Protein AF-A0A1X2L9R2-F1 (afdb_monomer_lite)

Structure (mmCIF, N/CA/C/O backbone):
data_AF-A0A1X2L9R2-F1
#
_entry.id   AF-A0A1X2L9R2-F1
#
loop_
_atom_site.group_PDB
_atom_site.id
_atom_site.type_symbol
_atom_site.label_atom_id
_atom_site.label_alt_id
_atom_site.label_comp_id
_atom_site.label_asym_id
_atom_site.label_entity_id
_atom_site.label_seq_id
_atom_site.pdbx_PDB_ins_code
_atom_site.Cartn_x
_atom_site.Cartn_y
_atom_site.Cartn_z
_atom_site.occupancy
_atom_site.B_iso_or_equiv
_atom_site.auth_seq_id
_atom_site.auth_comp_id
_atom_site.auth_asym_id
_atom_site.auth_atom_id
_atom_site.pdbx_PDB_model_num
ATOM 1 N N . MET A 1 1 ? 1.296 -9.312 -9.928 1.00 63.31 1 MET A N 1
ATOM 2 C CA . MET A 1 1 ? 1.492 -9.042 -8.485 1.00 63.31 1 MET A CA 1
ATOM 3 C C . MET A 1 1 ? 0.396 -8.136 -7.922 1.00 63.31 1 MET A C 1
ATOM 5 O O . MET A 1 1 ? -0.076 -8.382 -6.820 1.00 63.31 1 MET A O 1
ATOM 9 N N . GLU A 1 2 ? -0.059 -7.150 -8.690 1.00 65.00 2 GLU A N 1
ATOM 10 C CA . GLU A 1 2 ? -1.150 -6.216 -8.406 1.00 65.00 2 GLU A CA 1
ATOM 11 C C . GLU A 1 2 ? -2.439 -6.898 -7.939 1.00 65.00 2 GLU A C 1
ATOM 13 O O . GLU A 1 2 ? -2.996 -6.526 -6.910 1.00 65.00 2 GLU A O 1
ATOM 18 N N . ARG A 1 3 ? -2.879 -7.947 -8.639 1.00 67.88 3 ARG A N 1
ATOM 19 C CA . ARG A 1 3 ? -4.143 -8.632 -8.336 1.00 67.88 3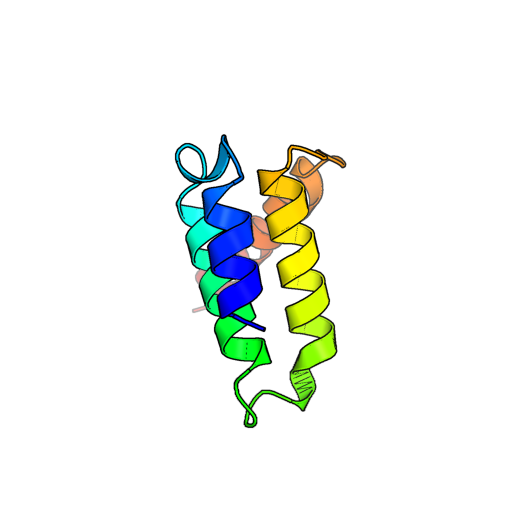 ARG A CA 1
ATOM 20 C C . ARG A 1 3 ? -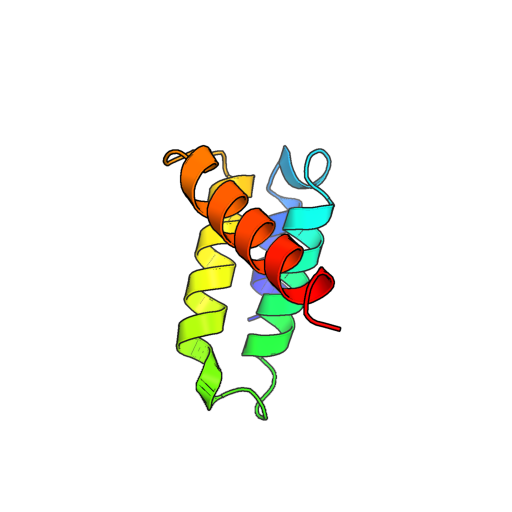4.178 -9.250 -6.931 1.00 67.88 3 ARG A C 1
ATOM 22 O O . ARG A 1 3 ? -5.131 -9.020 -6.200 1.00 67.88 3 ARG A O 1
ATOM 29 N N . ALA A 1 4 ? -3.083 -9.8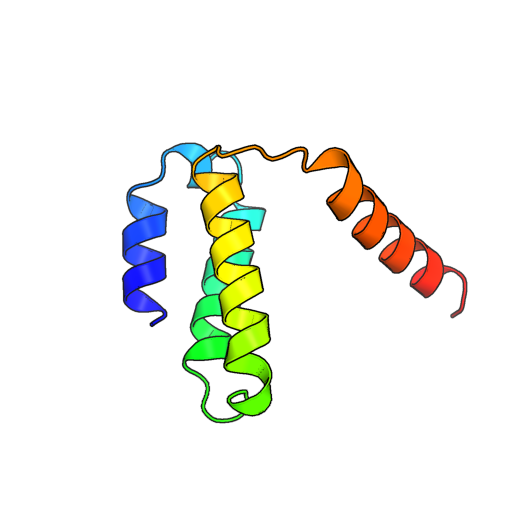88 -6.514 1.00 72.06 4 ALA A N 1
ATOM 30 C CA . ALA A 1 4 ? -2.945 -10.452 -5.170 1.00 72.06 4 ALA A CA 1
ATOM 31 C C . ALA A 1 4 ? -2.931 -9.371 -4.071 1.00 72.06 4 ALA A C 1
ATOM 33 O O . ALA A 1 4 ? -3.416 -9.597 -2.967 1.00 72.06 4 ALA A O 1
ATOM 34 N N . VAL A 1 5 ? -2.396 -8.180 -4.368 1.00 72.62 5 VAL A N 1
ATOM 35 C CA . VAL A 1 5 ? -2.428 -7.037 -3.439 1.00 72.62 5 VAL A CA 1
ATOM 36 C C . VAL A 1 5 ? -3.840 -6.478 -3.321 1.00 72.62 5 VAL A C 1
ATOM 38 O O . VAL A 1 5 ? -4.254 -6.126 -2.223 1.00 72.62 5 VAL A O 1
ATOM 41 N N . ILE A 1 6 ? -4.588 -6.400 -4.422 1.00 73.62 6 ILE A N 1
ATOM 42 C CA . ILE A 1 6 ? -5.987 -5.957 -4.402 1.00 73.62 6 ILE A CA 1
ATOM 43 C C . ILE A 1 6 ? -6.827 -6.910 -3.546 1.00 73.62 6 ILE A C 1
ATOM 45 O O . ILE A 1 6 ? -7.488 -6.437 -2.625 1.00 73.62 6 ILE A O 1
ATOM 49 N N . GLU A 1 7 ? -6.717 -8.221 -3.773 1.00 76.12 7 GLU A N 1
ATOM 50 C CA . GLU A 1 7 ? -7.417 -9.245 -2.982 1.00 76.12 7 GLU A CA 1
ATOM 51 C C . GLU A 1 7 ? -7.047 -9.156 -1.493 1.00 76.12 7 GLU A C 1
ATOM 53 O O . GLU A 1 7 ? -7.912 -9.187 -0.620 1.00 76.12 7 GLU A O 1
ATOM 58 N N . GLU A 1 8 ? -5.765 -8.960 -1.170 1.00 74.31 8 GLU A N 1
ATOM 59 C CA . GLU A 1 8 ? -5.336 -8.797 0.220 1.00 74.31 8 GLU A CA 1
ATOM 60 C C . GLU A 1 8 ? -5.924 -7.531 0.865 1.00 74.31 8 GLU A C 1
ATOM 62 O O . GLU A 1 8 ? -6.390 -7.578 2.004 1.00 74.31 8 GLU A O 1
ATOM 67 N N . LEU A 1 9 ? -5.967 -6.407 0.145 1.00 75.31 9 LEU A N 1
ATOM 68 C CA . LEU A 1 9 ? -6.554 -5.158 0.638 1.00 75.31 9 LEU A CA 1
ATOM 69 C C . LEU A 1 9 ? -8.060 -5.282 0.908 1.00 75.31 9 LEU A C 1
ATOM 71 O O . LEU A 1 9 ? -8.550 -4.641 1.839 1.00 75.31 9 LEU A O 1
ATOM 75 N N . GLU A 1 10 ? -8.785 -6.098 0.143 1.00 77.88 10 GLU A N 1
ATOM 76 C CA . GLU A 1 10 ? -10.210 -6.372 0.375 1.00 77.88 10 GLU A CA 1
ATOM 77 C C . GLU A 1 10 ? -10.452 -7.139 1.684 1.00 77.88 10 GLU A C 1
ATOM 79 O O . GLU A 1 10 ? -11.467 -6.928 2.345 1.00 77.88 10 GLU A O 1
ATOM 84 N N . THR A 1 11 ? -9.495 -7.967 2.114 1.00 76.94 11 THR A N 1
ATOM 85 C CA . THR A 1 11 ? -9.588 -8.713 3.385 1.00 76.94 11 THR A CA 1
ATOM 86 C C . THR A 1 11 ? -9.184 -7.902 4.619 1.00 76.94 11 THR A C 1
ATOM 88 O O . THR A 1 11 ? -9.426 -8.331 5.750 1.00 76.94 11 THR A O 1
ATOM 91 N N . LEU A 1 12 ? -8.557 -6.734 4.440 1.00 74.50 12 LEU A N 1
ATOM 92 C CA . LEU A 1 12 ? -8.039 -5.937 5.549 1.00 74.50 12 LEU A CA 1
ATOM 93 C C . LEU A 1 12 ? -9.111 -4.955 6.068 1.00 74.50 12 LEU A C 1
ATOM 95 O O . LEU A 1 12 ? -9.600 -4.106 5.328 1.00 74.50 12 LEU A O 1
ATOM 99 N N . PRO A 1 13 ? -9.464 -4.988 7.367 1.00 66.62 13 PRO A N 1
ATOM 100 C CA . PRO A 1 13 ? -10.549 -4.156 7.904 1.00 66.62 13 PRO A CA 1
ATOM 101 C C . PRO A 1 13 ? -10.198 -2.659 7.920 1.00 66.62 13 PRO A C 1
ATOM 103 O O . PRO A 1 13 ? -11.063 -1.796 7.809 1.00 66.62 13 PRO A O 1
ATOM 106 N N . LYS A 1 14 ? -8.902 -2.344 8.002 1.00 68.19 14 LYS A N 1
ATOM 107 C CA . LYS A 1 14 ? -8.368 -0.977 8.064 1.00 68.19 14 LYS A CA 1
ATOM 108 C C . LYS A 1 14 ? -8.253 -0.295 6.706 1.00 68.19 14 LYS A C 1
ATOM 110 O O . LYS A 1 14 ? -7.896 0.877 6.639 1.00 68.19 14 LYS A O 1
ATOM 115 N N . THR A 1 15 ? -8.546 -0.999 5.620 1.00 71.62 15 THR A N 1
ATOM 116 C CA . THR A 1 15 ? -8.473 -0.450 4.261 1.00 71.62 15 THR A CA 1
ATOM 117 C C . THR A 1 15 ? -9.463 0.699 4.073 1.00 71.62 15 THR A C 1
ATOM 119 O O . THR A 1 15 ? -9.148 1.667 3.384 1.00 71.62 15 THR A O 1
ATOM 122 N N . VAL A 1 16 ? -10.618 0.629 4.746 1.00 71.94 16 VAL A N 1
ATOM 123 C CA . VAL A 1 16 ? -11.642 1.685 4.747 1.00 71.94 16 VAL A CA 1
ATOM 124 C C . VAL A 1 16 ? -11.198 2.884 5.593 1.00 71.94 16 VAL A C 1
ATOM 126 O O . VAL A 1 16 ? -11.332 4.026 5.164 1.00 71.94 16 VAL A O 1
ATOM 129 N N . GLU A 1 17 ? -10.600 2.636 6.762 1.00 74.06 17 GLU A N 1
ATOM 130 C CA . GLU A 1 17 ? -10.109 3.688 7.668 1.00 74.06 17 GLU A CA 1
ATOM 131 C C . GLU A 1 17 ? -8.870 4.416 7.119 1.00 74.06 17 GLU A C 1
ATOM 133 O O . GLU A 1 17 ? -8.678 5.607 7.354 1.00 74.06 17 GLU A O 1
ATOM 138 N N . PHE A 1 18 ? -8.027 3.712 6.359 1.00 81.38 18 PHE A N 1
ATOM 139 C CA . PHE A 1 18 ? -6.777 4.226 5.802 1.00 81.38 18 PHE A CA 1
ATOM 140 C C . PHE A 1 18 ? -6.765 4.139 4.272 1.00 81.38 18 PHE A C 1
ATOM 142 O O . PHE A 1 18 ? -5.804 3.652 3.667 1.00 81.38 18 PHE A O 1
ATOM 149 N N . ALA A 1 19 ? -7.812 4.666 3.633 1.00 76.81 19 ALA A N 1
ATOM 150 C CA . ALA A 1 19 ? -7.979 4.640 2.178 1.00 76.81 19 ALA A CA 1
ATOM 151 C C . ALA A 1 19 ? -6.759 5.186 1.402 1.00 76.81 19 ALA A C 1
ATOM 153 O O . ALA A 1 19 ? -6.412 4.662 0.345 1.00 76.81 19 ALA A O 1
ATOM 154 N N . GLY A 1 20 ? -6.047 6.182 1.948 1.00 81.31 20 GLY A N 1
ATOM 155 C CA . GLY A 1 20 ? -4.815 6.711 1.345 1.00 81.31 20 GLY A CA 1
ATOM 156 C C . GLY A 1 20 ? -3.647 5.714 1.330 1.00 81.31 20 GLY A C 1
ATOM 157 O O . GLY A 1 20 ? -2.908 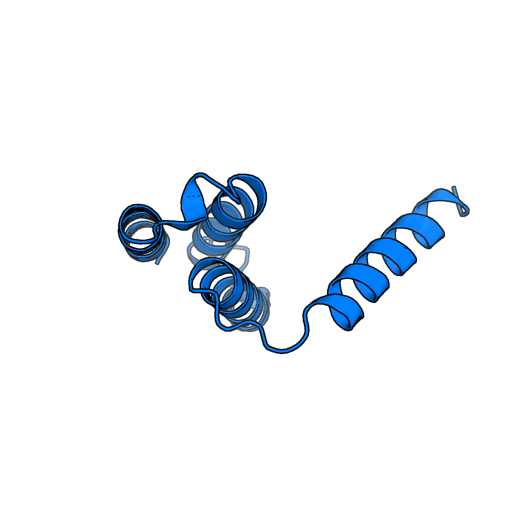5.644 0.350 1.00 81.31 20 GLY A O 1
ATOM 158 N N . ILE A 1 21 ? -3.503 4.897 2.380 1.00 82.56 21 ILE A N 1
ATOM 159 C CA . ILE A 1 21 ? -2.476 3.842 2.456 1.00 82.56 2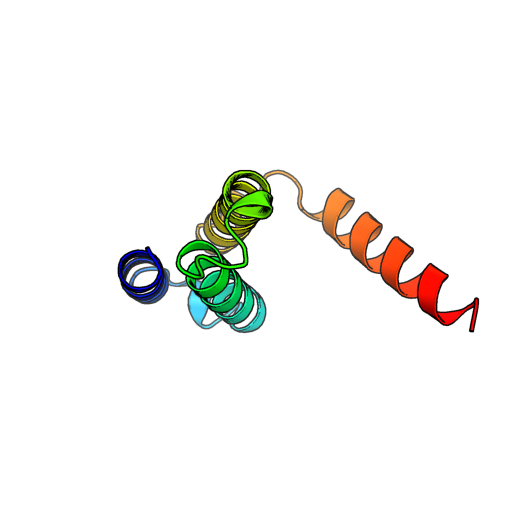1 ILE A CA 1
ATOM 160 C C . ILE A 1 21 ? -2.840 2.700 1.502 1.00 82.56 21 ILE A C 1
ATOM 162 O O . ILE A 1 21 ? -1.975 2.188 0.793 1.00 82.56 21 ILE A O 1
ATOM 166 N N . ALA A 1 22 ? -4.126 2.350 1.428 1.00 82.00 22 ALA A N 1
ATOM 167 C CA . ALA A 1 22 ? -4.630 1.354 0.490 1.00 82.00 22 ALA A CA 1
ATOM 168 C C . ALA A 1 22 ? -4.409 1.767 -0.975 1.00 82.00 22 ALA A C 1
ATOM 170 O O . ALA A 1 22 ? -3.930 0.966 -1.774 1.00 82.00 22 ALA A O 1
ATOM 171 N N . ALA A 1 23 ? -4.694 3.025 -1.326 1.00 85.38 23 ALA A N 1
ATOM 172 C CA . ALA A 1 23 ? -4.443 3.553 -2.666 1.00 85.38 23 ALA A CA 1
ATOM 173 C C . ALA A 1 23 ? -2.946 3.534 -3.020 1.00 85.38 23 ALA A C 1
ATOM 175 O O . ALA A 1 23 ? -2.577 3.119 -4.118 1.00 85.38 23 ALA A O 1
ATOM 176 N N . ALA A 1 24 ? -2.077 3.905 -2.073 1.00 84.19 24 ALA A N 1
ATOM 177 C CA . ALA A 1 24 ? -0.630 3.830 -2.259 1.00 84.19 24 ALA A CA 1
ATOM 178 C C . ALA A 1 24 ? -0.148 2.384 -2.465 1.00 84.19 24 ALA A C 1
ATOM 180 O O . ALA A 1 24 ? 0.689 2.140 -3.331 1.00 84.19 24 ALA A O 1
ATOM 181 N N . ALA A 1 25 ? -0.696 1.417 -1.721 1.00 85.06 25 ALA A N 1
ATOM 182 C CA . ALA A 1 25 ? -0.344 0.006 -1.875 1.00 85.06 25 ALA A CA 1
ATOM 183 C C . ALA A 1 25 ? -0.708 -0.515 -3.274 1.00 85.06 25 ALA A C 1
ATOM 185 O O . ALA A 1 25 ? 0.116 -1.172 -3.907 1.00 85.06 25 ALA A O 1
ATOM 186 N N . ARG A 1 26 ? -1.887 -0.150 -3.801 1.00 84.94 26 ARG A N 1
ATOM 187 C CA . ARG A 1 26 ? -2.293 -0.491 -5.178 1.00 84.94 26 ARG A CA 1
ATOM 188 C C . ARG A 1 26 ? -1.360 0.127 -6.218 1.00 84.94 26 ARG A C 1
ATOM 190 O O . ARG A 1 26 ? -0.876 -0.581 -7.091 1.00 84.94 26 ARG A O 1
ATOM 197 N N . ALA A 1 27 ? -1.049 1.418 -6.086 1.00 86.75 27 ALA A N 1
ATOM 198 C CA . ALA A 1 27 ? -0.166 2.116 -7.022 1.00 86.75 27 ALA A CA 1
ATOM 199 C C . ALA A 1 27 ? 1.248 1.510 -7.058 1.00 86.75 27 ALA A C 1
ATOM 201 O O . ALA A 1 27 ? 1.834 1.345 -8.125 1.00 86.75 27 ALA A O 1
ATOM 202 N N . VAL A 1 28 ? 1.791 1.137 -5.895 1.00 85.50 28 VAL A N 1
ATOM 203 C CA . VAL A 1 28 ? 3.103 0.482 -5.807 1.00 85.50 28 VAL A CA 1
ATOM 204 C C . VAL A 1 28 ? 3.051 -0.935 -6.378 1.00 85.50 28 VAL A C 1
ATOM 206 O O . VAL A 1 28 ? 3.998 -1.344 -7.041 1.00 85.50 28 VAL A O 1
ATOM 209 N N . ALA A 1 29 ? 1.961 -1.675 -6.168 1.00 83.94 29 ALA A N 1
ATOM 210 C CA . ALA A 1 29 ? 1.798 -3.008 -6.738 1.00 83.94 29 ALA A CA 1
ATOM 211 C C . ALA A 1 29 ? 1.726 -2.979 -8.275 1.00 83.94 29 ALA A C 1
ATOM 213 O O . ALA A 1 29 ? 2.414 -3.768 -8.921 1.00 83.94 29 ALA A O 1
ATOM 214 N N . ALA A 1 30 ? 0.995 -2.018 -8.848 1.00 83.75 30 ALA A N 1
ATOM 215 C CA . ALA A 1 30 ? 0.977 -1.770 -10.290 1.00 83.75 30 ALA A CA 1
ATOM 216 C C . ALA A 1 30 ? 2.381 -1.427 -10.825 1.00 83.75 30 ALA A C 1
ATOM 218 O O . ALA A 1 30 ? 2.824 -1.968 -11.834 1.00 83.75 30 ALA A O 1
ATOM 219 N N . ALA A 1 31 ? 3.136 -0.598 -10.095 1.00 82.94 31 ALA A N 1
ATOM 220 C CA . ALA A 1 31 ? 4.509 -0.242 -10.455 1.00 82.94 31 ALA A CA 1
ATOM 221 C C . ALA A 1 31 ? 5.518 -1.403 -10.332 1.00 82.94 31 ALA A C 1
ATOM 223 O O . ALA A 1 31 ? 6.627 -1.290 -10.843 1.00 82.94 31 ALA A O 1
ATOM 224 N N . ILE A 1 32 ? 5.192 -2.497 -9.635 1.00 81.62 32 ILE A N 1
ATOM 225 C CA . ILE A 1 32 ? 6.035 -3.707 -9.596 1.00 81.62 32 ILE A CA 1
ATOM 226 C C . ILE A 1 32 ? 5.793 -4.582 -10.829 1.00 81.62 32 ILE A C 1
ATOM 228 O O . ILE A 1 32 ? 6.733 -5.207 -11.319 1.00 81.62 32 ILE A O 1
ATOM 232 N N . ASP A 1 33 ? 4.556 -4.621 -11.325 1.00 81.62 33 ASP A N 1
ATOM 233 C CA . ASP A 1 33 ? 4.211 -5.344 -12.553 1.00 81.62 33 ASP A CA 1
ATOM 234 C C . ASP A 1 33 ? 4.640 -4.589 -13.824 1.00 81.62 33 ASP A C 1
ATOM 236 O O . ASP A 1 33 ? 4.735 -5.200 -14.889 1.00 81.62 33 ASP A O 1
ATOM 240 N N . ASP A 1 34 ? 4.951 -3.291 -13.724 1.00 84.19 34 ASP A N 1
ATOM 241 C CA . ASP A 1 34 ? 5.469 -2.494 -14.836 1.00 84.19 34 ASP A CA 1
ATOM 242 C C . ASP A 1 34 ? 6.925 -2.885 -15.190 1.00 84.19 34 ASP A C 1
ATOM 244 O O . ASP A 1 34 ? 7.856 -2.642 -14.406 1.00 84.19 34 ASP A O 1
ATOM 248 N N . PRO A 1 35 ? 7.177 -3.440 -16.394 1.00 79.06 35 PRO A N 1
ATOM 249 C CA . PRO A 1 35 ? 8.519 -3.818 -16.824 1.00 79.06 35 PRO A CA 1
ATOM 250 C C . PRO A 1 35 ? 9.480 -2.626 -16.953 1.00 79.06 35 PRO A C 1
ATOM 252 O O . PRO A 1 35 ? 10.691 -2.828 -16.846 1.00 79.06 35 PRO A O 1
ATOM 255 N N . ALA A 1 36 ? 8.991 -1.393 -17.126 1.00 84.50 36 ALA A N 1
ATOM 256 C CA . ALA A 1 36 ? 9.823 -0.188 -17.146 1.00 84.50 36 ALA A CA 1
ATOM 257 C C . ALA A 1 36 ? 10.390 0.163 -15.758 1.00 84.50 36 ALA A C 1
ATOM 259 O O . ALA A 1 36 ? 11.401 0.857 -15.646 1.00 84.50 36 ALA A O 1
ATOM 260 N N . GLN A 1 37 ? 9.782 -0.356 -14.690 1.00 77.88 37 GLN A N 1
ATOM 261 C CA . GLN A 1 37 ? 10.179 -0.102 -13.304 1.00 77.88 37 GLN A CA 1
ATOM 262 C C . GLN A 1 37 ? 10.952 -1.262 -12.674 1.00 77.88 37 GLN A C 1
ATOM 264 O O . GLN A 1 37 ? 11.185 -1.274 -11.463 1.00 77.88 37 GLN A O 1
ATOM 269 N N . ARG A 1 38 ? 11.428 -2.214 -13.489 1.00 76.38 38 ARG A N 1
ATOM 270 C CA . ARG A 1 38 ? 12.151 -3.411 -13.030 1.00 76.38 38 ARG A CA 1
ATOM 271 C C . ARG A 1 38 ? 13.335 -3.093 -12.113 1.00 76.38 38 ARG A C 1
ATOM 273 O O . ARG A 1 38 ? 13.539 -3.775 -11.112 1.00 76.38 38 ARG A O 1
ATOM 280 N N . SER A 1 39 ? 14.060 -2.010 -12.399 1.00 83.69 39 SER A N 1
ATOM 281 C CA . SER A 1 39 ? 15.186 -1.512 -11.592 1.00 83.69 39 SER A CA 1
ATOM 282 C C . SER A 1 39 ? 14.789 -1.073 -10.176 1.00 83.69 39 SER A C 1
ATOM 284 O O . SER A 1 39 ? 15.637 -0.988 -9.290 1.00 83.69 39 SER A O 1
ATOM 286 N N . TYR A 1 40 ? 13.502 -0.807 -9.944 1.00 82.25 40 TYR A N 1
ATOM 287 C CA . TYR A 1 40 ? 12.944 -0.381 -8.663 1.00 82.25 40 TYR A CA 1
ATOM 288 C C . TYR A 1 40 ? 12.137 -1.475 -7.959 1.00 82.25 40 TYR A C 1
ATOM 290 O O . TYR A 1 40 ? 11.645 -1.219 -6.862 1.00 82.25 40 TYR A O 1
ATOM 298 N N . ILE A 1 41 ? 12.048 -2.697 -8.504 1.00 81.00 41 ILE A N 1
ATOM 299 C CA . ILE A 1 41 ? 11.251 -3.798 -7.927 1.00 81.00 41 ILE A CA 1
ATOM 300 C C . ILE A 1 41 ? 11.571 -4.035 -6.449 1.00 81.00 41 ILE A C 1
ATOM 302 O O . ILE A 1 41 ? 10.654 -4.106 -5.636 1.00 81.00 41 ILE A O 1
ATOM 306 N N . SER A 1 42 ? 12.849 -4.081 -6.059 1.00 80.00 42 SER A N 1
ATOM 307 C CA . SER A 1 42 ? 13.226 -4.285 -4.651 1.00 80.00 42 SER A CA 1
ATOM 308 C C . SER A 1 42 ? 12.793 -3.128 -3.746 1.00 80.00 42 SER A C 1
ATOM 310 O O . SER A 1 42 ? 12.417 -3.335 -2.592 1.00 80.00 42 SER A O 1
ATOM 312 N N . ARG A 1 43 ? 12.829 -1.889 -4.252 1.00 85.75 43 ARG A N 1
ATOM 313 C CA . ARG A 1 43 ? 12.371 -0.708 -3.509 1.00 85.75 43 ARG A CA 1
ATOM 314 C C . ARG A 1 43 ? 10.850 -0.714 -3.383 1.00 85.75 43 ARG A C 1
ATOM 316 O O . ARG A 1 43 ? 10.339 -0.559 -2.278 1.00 85.75 43 ARG A O 1
ATOM 323 N N . ASN A 1 44 ? 10.156 -0.947 -4.491 1.00 84.56 44 ASN A N 1
ATOM 324 C CA . ASN A 1 44 ? 8.703 -0.984 -4.561 1.00 84.56 44 ASN A CA 1
ATOM 325 C C . ASN A 1 44 ? 8.151 -2.139 -3.708 1.00 84.56 44 ASN A C 1
ATOM 327 O O . ASN A 1 44 ? 7.220 -1.930 -2.939 1.00 84.56 44 ASN A O 1
ATOM 331 N N . GLY A 1 45 ? 8.787 -3.313 -3.723 1.00 82.19 45 GLY A N 1
ATOM 332 C CA . GLY A 1 45 ? 8.434 -4.446 -2.863 1.00 82.19 45 GLY A CA 1
ATOM 333 C C . GLY A 1 45 ? 8.557 -4.134 -1.367 1.00 82.19 45 GLY A C 1
ATOM 334 O O . GLY A 1 45 ? 7.645 -4.440 -0.600 1.00 82.19 45 GLY A O 1
ATOM 335 N N . ASN A 1 46 ? 9.631 -3.453 -0.946 1.00 87.25 46 ASN A N 1
ATOM 336 C CA . ASN A 1 46 ? 9.784 -2.998 0.442 1.00 87.25 46 ASN A CA 1
ATOM 337 C C . ASN A 1 46 ? 8.728 -1.953 0.833 1.00 87.25 46 ASN A C 1
ATOM 339 O O . ASN A 1 46 ? 8.165 -2.013 1.926 1.00 87.25 46 ASN A O 1
ATOM 343 N N . THR A 1 47 ? 8.443 -0.996 -0.055 1.00 85.81 47 THR A N 1
ATOM 344 C CA . THR A 1 47 ? 7.395 0.008 0.168 1.00 85.81 47 THR A CA 1
ATOM 345 C C . THR A 1 47 ? 6.020 -0.647 0.287 1.00 85.81 47 THR A C 1
ATOM 347 O O . THR A 1 47 ? 5.267 -0.309 1.197 1.00 85.81 47 THR A O 1
ATOM 350 N N . LEU A 1 48 ? 5.715 -1.618 -0.572 1.00 84.94 48 LEU A N 1
ATOM 351 C CA . LEU A 1 48 ? 4.464 -2.363 -0.545 1.00 84.94 48 LEU A CA 1
ATOM 352 C C . LEU A 1 48 ? 4.299 -3.150 0.761 1.00 84.94 48 LEU A C 1
ATOM 354 O O . LEU A 1 48 ? 3.264 -3.018 1.411 1.00 84.94 48 LEU A O 1
ATOM 358 N N . GLN A 1 49 ? 5.322 -3.901 1.189 1.00 84.69 49 GLN A N 1
ATOM 359 C CA . GLN A 1 49 ? 5.283 -4.605 2.477 1.00 84.69 49 GLN A CA 1
ATOM 360 C C . GLN A 1 49 ? 5.017 -3.646 3.635 1.00 84.69 49 GLN A C 1
ATOM 362 O O . GLN A 1 49 ? 4.146 -3.907 4.461 1.00 84.69 49 GLN A O 1
ATOM 367 N N . HIS A 1 50 ? 5.710 -2.508 3.659 1.00 86.69 50 HIS A N 1
ATOM 368 C CA . HIS A 1 50 ? 5.531 -1.518 4.710 1.00 86.69 50 HIS A CA 1
ATOM 369 C C . HIS A 1 50 ? 4.089 -0.987 4.755 1.00 86.69 50 HIS A C 1
ATOM 371 O O . HIS A 1 50 ? 3.508 -0.894 5.832 1.00 86.69 50 HIS A O 1
ATOM 377 N N . LEU A 1 51 ? 3.481 -0.676 3.605 1.00 84.31 51 LEU A N 1
ATOM 378 C CA . LEU A 1 51 ? 2.089 -0.208 3.529 1.00 84.31 51 LEU A CA 1
ATOM 379 C C . LEU A 1 51 ? 1.096 -1.281 4.005 1.00 84.31 51 LEU A C 1
ATOM 381 O O . LEU A 1 51 ? 0.180 -0.975 4.771 1.00 84.31 51 LEU A O 1
ATOM 385 N N . LEU A 1 52 ? 1.307 -2.542 3.622 1.00 82.50 52 LEU A N 1
ATOM 386 C CA . LEU A 1 52 ? 0.483 -3.668 4.071 1.00 82.50 52 LEU A CA 1
ATOM 387 C C . LEU A 1 52 ? 0.630 -3.921 5.579 1.00 82.50 52 LEU A C 1
ATOM 389 O O . LEU A 1 52 ? -0.362 -4.185 6.254 1.00 82.50 52 LEU A O 1
ATOM 393 N N . GLU A 1 53 ? 1.827 -3.773 6.153 1.00 84.38 53 GLU A N 1
ATOM 394 C CA . GLU A 1 53 ? 2.035 -3.853 7.606 1.00 84.38 53 GLU A CA 1
ATOM 395 C C . GLU A 1 53 ? 1.289 -2.748 8.371 1.00 84.38 53 GLU A C 1
ATOM 397 O O . GLU A 1 53 ? 0.732 -3.014 9.444 1.00 84.38 53 GLU A O 1
ATOM 402 N N . GLN A 1 54 ? 1.228 -1.529 7.817 1.00 81.12 54 GLN A N 1
ATOM 403 C CA . GLN A 1 54 ? 0.442 -0.434 8.398 1.00 81.12 54 GLN A CA 1
ATOM 404 C C . GLN A 1 54 ? -1.053 -0.775 8.420 1.00 81.12 54 GLN A C 1
ATOM 406 O O . GLN A 1 54 ? -1.701 -0.608 9.457 1.00 81.12 54 GLN A O 1
ATOM 411 N N . LEU A 1 55 ? -1.580 -1.320 7.319 1.00 80.00 55 LEU A N 1
ATOM 412 C CA . LEU A 1 55 ? -2.983 -1.736 7.209 1.00 80.00 55 LEU A CA 1
ATOM 413 C C . LEU A 1 55 ? -3.307 -2.946 8.092 1.00 80.00 55 LEU A C 1
ATOM 415 O O . LEU A 1 55 ? -4.345 -2.980 8.743 1.00 80.00 55 LEU A O 1
ATOM 419 N N . ARG A 1 56 ? -2.383 -3.899 8.225 1.00 79.19 56 ARG A N 1
ATOM 420 C CA . ARG A 1 56 ? -2.497 -5.029 9.164 1.00 79.19 56 ARG A CA 1
ATOM 421 C C . ARG A 1 56 ? -2.396 -4.598 10.632 1.00 79.19 56 ARG A C 1
ATOM 423 O O . ARG A 1 56 ? -2.572 -5.414 11.531 1.00 79.19 56 ARG A O 1
ATOM 430 N N . GLY A 1 57 ? -2.091 -3.329 10.912 1.00 71.00 57 GLY A N 1
ATOM 431 C CA . GLY A 1 57 ? -1.947 -2.821 12.273 1.00 71.00 57 GLY A CA 1
ATOM 432 C C . GLY A 1 57 ? -0.691 -3.316 12.994 1.00 71.00 57 GLY A C 1
ATOM 433 O O . GLY A 1 57 ? -0.587 -3.117 14.207 1.00 71.00 57 GLY A O 1
ATOM 434 N N . ARG A 1 58 ? 0.289 -3.900 12.281 1.00 59.34 58 ARG A N 1
ATOM 435 C CA . ARG A 1 58 ? 1.623 -4.223 12.817 1.00 59.34 58 ARG A CA 1
ATOM 436 C C . ARG A 1 58 ? 2.412 -2.923 12.982 1.00 59.34 58 ARG A C 1
ATOM 438 O O . ARG A 1 58 ? 3.293 -2.556 12.213 1.00 59.34 58 ARG A O 1
ATOM 445 N N . ARG A 1 59 ? 2.045 -2.163 14.009 1.00 49.56 59 ARG A N 1
ATOM 446 C CA . ARG A 1 59 ? 2.560 -0.824 14.285 1.00 49.56 59 ARG A CA 1
ATOM 447 C C . ARG A 1 59 ? 3.964 -0.904 14.900 1.00 49.56 59 ARG A C 1
ATOM 449 O O . ARG A 1 59 ? 4.129 -0.689 16.097 1.00 49.56 59 ARG A O 1
ATOM 456 N N . LYS A 1 60 ? 5.014 -1.137 14.104 1.00 47.56 60 LYS A N 1
ATOM 457 C CA . LYS A 1 60 ? 6.384 -0.776 14.522 1.00 47.56 60 LYS A CA 1
ATOM 458 C C . LYS A 1 60 ? 6.539 0.746 14.382 1.00 47.56 60 LYS A C 1
ATOM 460 O O . LYS A 1 60 ? 6.827 1.243 13.306 1.00 47.56 60 LYS A O 1
ATOM 465 N N . LYS A 1 61 ? 6.249 1.490 15.462 1.00 46.97 61 LYS A N 1
ATOM 466 C CA . LYS A 1 61 ? 6.508 2.942 15.666 1.00 46.97 61 LYS A CA 1
ATOM 467 C C . LYS A 1 61 ? 6.615 3.801 14.375 1.00 46.97 61 LYS A C 1
ATOM 469 O O . LYS A 1 61 ? 7.660 4.377 14.086 1.00 46.97 61 LYS A O 1
ATOM 474 N N . ILE A 1 62 ? 5.503 3.970 13.652 1.00 51.94 62 ILE A N 1
ATOM 475 C CA . ILE A 1 62 ? 5.380 4.823 12.442 1.00 51.94 62 ILE A CA 1
ATOM 476 C C . ILE A 1 62 ? 5.730 6.306 12.690 1.00 51.94 62 ILE A C 1
ATOM 478 O O . ILE A 1 62 ? 6.120 7.012 11.761 1.00 51.94 62 ILE A O 1
ATOM 482 N N . ASN A 1 63 ? 5.670 6.781 13.941 1.00 48.75 63 ASN A N 1
ATOM 483 C CA . ASN A 1 63 ? 5.876 8.196 14.276 1.00 48.75 63 ASN A CA 1
ATOM 484 C C . ASN A 1 63 ? 7.235 8.768 13.838 1.00 48.75 63 ASN A C 1
ATOM 486 O O . ASN A 1 63 ? 7.342 9.978 13.684 1.00 48.75 63 ASN A O 1
ATOM 490 N N . ARG A 1 64 ? 8.268 7.944 13.606 1.00 51.00 64 ARG A N 1
ATOM 491 C CA . ARG A 1 64 ? 9.579 8.460 13.173 1.00 51.00 64 ARG A CA 1
ATOM 492 C C . ARG A 1 64 ? 9.715 8.568 11.652 1.00 51.00 64 ARG A C 1
ATOM 494 O O . ARG A 1 64 ? 10.300 9.532 11.180 1.00 51.00 64 ARG A O 1
ATOM 501 N N . GLN A 1 65 ? 9.166 7.627 10.881 1.00 55.78 65 GLN A N 1
ATOM 502 C CA . GLN A 1 65 ? 9.312 7.620 9.416 1.00 55.78 65 GLN A CA 1
ATOM 503 C C . GLN A 1 65 ? 8.349 8.580 8.718 1.00 55.78 65 GLN A C 1
ATOM 505 O O . GLN A 1 65 ? 8.773 9.284 7.804 1.00 55.78 65 GLN A O 1
ATOM 510 N N . LEU A 1 66 ? 7.095 8.683 9.176 1.00 53.06 66 LEU A N 1
ATOM 511 C CA . LEU A 1 66 ? 6.149 9.646 8.602 1.00 53.06 66 LEU A CA 1
ATOM 512 C C . LEU A 1 66 ? 6.606 11.090 8.864 1.00 53.06 66 LEU A C 1
ATOM 514 O O . LEU A 1 66 ? 6.535 11.920 7.965 1.00 53.06 66 LEU A O 1
ATOM 518 N N . ALA A 1 67 ? 7.185 11.358 10.040 1.00 52.72 67 ALA A N 1
ATOM 519 C CA . ALA A 1 67 ? 7.809 12.642 10.356 1.00 52.72 67 ALA A CA 1
ATOM 520 C C . ALA A 1 67 ? 9.023 12.946 9.460 1.00 52.72 67 ALA A C 1
ATOM 522 O O . ALA A 1 67 ? 9.199 14.086 9.047 1.00 52.72 67 ALA A O 1
ATOM 523 N N . VAL A 1 68 ? 9.841 11.946 9.106 1.00 58.25 68 VAL A N 1
ATOM 524 C CA . VAL A 1 68 ? 10.979 12.129 8.182 1.00 58.25 68 VAL A CA 1
ATOM 525 C C . VAL A 1 68 ? 10.498 12.419 6.759 1.00 58.25 68 VAL A C 1
ATOM 527 O O . VAL A 1 68 ? 11.015 13.336 6.123 1.00 58.25 68 VAL A O 1
ATOM 530 N N . VAL A 1 69 ? 9.481 11.702 6.273 1.00 57.06 69 VAL A N 1
ATOM 531 C CA . VAL A 1 69 ? 8.914 11.925 4.932 1.00 57.06 69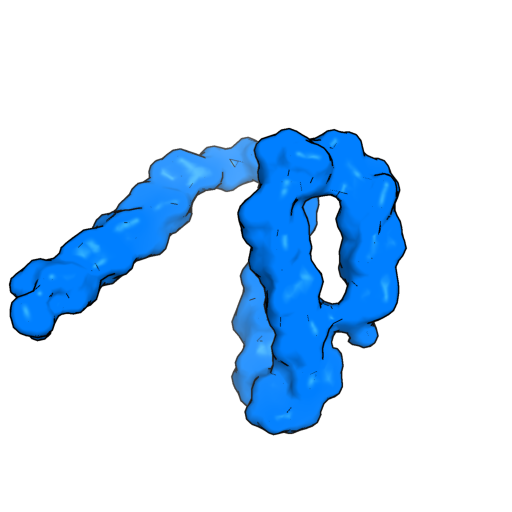 VAL A CA 1
ATOM 532 C C . VAL A 1 69 ? 8.194 13.277 4.858 1.00 57.06 69 VAL A C 1
ATOM 534 O O . VAL A 1 69 ? 8.397 14.019 3.898 1.00 57.06 69 VAL A O 1
ATOM 537 N N . GLN A 1 70 ? 7.433 13.657 5.891 1.00 56.22 70 GLN A N 1
ATOM 538 C CA . GLN A 1 70 ? 6.809 14.983 5.990 1.00 56.22 70 GLN A CA 1
ATOM 539 C C . GLN A 1 70 ? 7.854 16.102 6.128 1.00 56.22 70 GLN A C 1
ATOM 541 O O . GLN A 1 70 ? 7.724 17.136 5.474 1.00 56.22 70 GLN A O 1
ATOM 546 N N . ALA A 1 71 ? 8.936 15.892 6.885 1.00 56.19 71 ALA A N 1
ATOM 547 C CA . ALA A 1 71 ? 10.038 16.850 6.988 1.00 56.19 71 ALA A CA 1
ATOM 548 C C . ALA A 1 71 ? 10.806 17.006 5.664 1.00 56.19 71 ALA A C 1
ATOM 550 O O . ALA A 1 71 ? 11.206 18.116 5.313 1.00 56.19 71 ALA A O 1
ATOM 551 N N . GLN A 1 72 ? 10.996 15.929 4.895 1.00 55.84 72 GLN A N 1
ATOM 552 C CA . GLN A 1 72 ? 11.601 16.006 3.561 1.00 55.84 72 GLN A CA 1
ATOM 553 C C . GLN A 1 72 ? 10.678 16.685 2.542 1.00 55.84 72 GLN A C 1
ATOM 555 O O . GLN A 1 72 ? 11.156 17.476 1.727 1.00 55.84 72 GLN A O 1
ATOM 560 N N . ALA A 1 73 ? 9.368 16.430 2.602 1.00 53.88 73 ALA A N 1
ATOM 561 C CA . ALA A 1 73 ? 8.385 17.101 1.753 1.00 53.88 73 ALA A CA 1
ATOM 562 C C . ALA A 1 73 ? 8.292 18.607 2.061 1.00 53.88 73 ALA A C 1
ATOM 564 O O . ALA A 1 73 ? 8.248 19.418 1.137 1.00 53.88 73 ALA A O 1
ATOM 565 N N . GLY A 1 74 ? 8.353 18.994 3.340 1.00 49.81 74 GLY A N 1
ATOM 566 C CA . GLY A 1 74 ? 8.381 20.398 3.763 1.00 49.81 74 GLY A CA 1
ATOM 567 C C . GLY A 1 74 ? 9.632 21.146 3.294 1.00 49.81 74 GLY A C 1
ATOM 568 O O . GLY A 1 74 ? 9.527 22.261 2.790 1.00 49.81 74 GLY A O 1
ATOM 569 N N . ARG A 1 75 ? 10.817 20.518 3.360 1.00 55.56 75 ARG A N 1
ATOM 570 C CA . ARG A 1 75 ? 12.065 21.148 2.885 1.00 55.56 75 ARG A CA 1
ATOM 571 C C . ARG A 1 75 ? 12.114 21.360 1.373 1.00 55.56 75 ARG A C 1
ATOM 573 O O . ARG A 1 75 ? 12.724 22.323 0.930 1.00 55.56 75 ARG A O 1
ATOM 580 N N . ARG A 1 76 ? 11.470 20.501 0.575 1.00 52.19 76 ARG A N 1
ATOM 581 C CA . ARG A 1 76 ? 11.402 20.678 -0.889 1.00 52.19 76 ARG A CA 1
ATOM 582 C C . ARG A 1 76 ? 10.510 21.840 -1.325 1.00 52.19 76 ARG A C 1
ATOM 584 O O . ARG A 1 76 ? 10.683 22.328 -2.433 1.00 52.19 76 ARG A O 1
ATOM 591 N N . ARG A 1 77 ? 9.585 22.283 -0.471 1.00 49.62 77 ARG A N 1
ATOM 592 C CA . ARG A 1 77 ? 8.663 23.390 -0.762 1.00 49.62 77 ARG A CA 1
ATOM 593 C C . ARG A 1 77 ? 9.232 24.767 -0.411 1.00 49.62 77 ARG A C 1
ATOM 595 O O . ARG A 1 77 ? 8.732 25.757 -0.914 1.00 49.62 77 ARG A O 1
ATOM 602 N N . ALA A 1 78 ? 10.260 24.819 0.437 1.00 49.81 78 ALA A N 1
ATOM 603 C CA . ALA A 1 78 ? 10.941 26.054 0.835 1.00 49.81 78 ALA A CA 1
ATOM 604 C C . ALA A 1 78 ? 12.187 26.373 -0.020 1.00 49.81 78 ALA A C 1
ATOM 606 O O . ALA A 1 78 ? 12.893 27.332 0.266 1.00 49.81 78 ALA A O 1
ATOM 607 N N . ALA A 1 79 ? 12.483 25.540 -1.023 1.00 46.94 79 ALA A N 1
ATOM 608 C CA . ALA A 1 79 ? 13.639 25.669 -1.914 1.00 46.94 79 ALA A CA 1
ATOM 609 C C . ALA A 1 79 ? 13.234 25.846 -3.394 1.00 46.94 79 ALA A C 1
ATOM 611 O O . ALA A 1 79 ? 14.053 25.599 -4.277 1.00 46.94 79 ALA A O 1
ATOM 612 N N . GLN A 1 80 ? 11.972 26.214 -3.650 1.00 45.66 80 GLN A N 1
ATOM 613 C CA . GLN A 1 80 ? 11.460 26.646 -4.955 1.00 45.66 80 GLN A CA 1
ATOM 614 C C . GLN A 1 80 ? 11.154 28.137 -4.910 1.00 45.66 80 GLN A C 1
ATOM 616 O O . GLN A 1 80 ? 10.666 28.581 -3.846 1.00 45.66 80 GLN A O 1
#

Foldseek 3Di:
DLVVLVVLLVVQPCCVVCVVLSVLLNVLSVLLVDPVNVVCNVVSVVSNVVSSCVSNVVDPPCVPVVVVVVVVVVVVVVVD

Sequence (80 aa):
MERAVIEELETLPKTVEFAGIAAAARAVAAAIDDPAQRSYISRNGNTLQHLLEQLRGRRKKINRQLAVVQAQAGRRRAAQ

Radius of gyration: 14.0 Å; chains: 1; bounding box: 27×37×33 Å

pLDDT: mean 71.61, std 13.42, range [45.66, 87.25]

Secondary structure (DSSP, 8-state):
-HHHHHHHHHH-GGGTTTHHHHHHHHHHHHHHH-GGGGGGHHHHHHHHHHHHHHHTT--S-THHHHHHHHHHHHHHHS--

Organism: NCBI:txid547163